Protein AF-A0A226WSX1-F1 (afdb_monomer)

Nearest PDB structures (foldseek):
  6ww6-assembly1_A  TM=8.536E-01  e=4.741E-02  Enterococcus faecalis
  3kto-assembly1_A  TM=7.446E-01  e=3.854E-02  Paraglaciecola sp. T6c
  4qpj-assembly2_C  TM=8.895E-01  e=4.313E-01  Brucella abortus 2308
  8tfm-assembly1_B  TM=9.029E-01  e=6.090E-01  Flavobacterium johnsoniae UW101
  6ont-assembly1_A-2  TM=7.739E-01  e=6.090E-01  Francisella tularensis subsp. novicida U112

Solvent-accessible surface area (backbone atoms only — not comparable to full-atom values): 3616 Å² total; per-residue (Å²): 106,69,69,57,38,47,75,72,69,46,88,65,78,45,76,44,75,38,78,72,84,45,73,70,56,49,52,56,40,53,76,68,73,38,80,45,76,42,56,54,90,65,55,70,67,60,52,49,53,52,50,25,58,59,70,75,44,130

Organism: Caballeronia sordidicola (NCBI:txid196367)

Secondary structure (DSSP, 8-state):
-HHHHHHTT-----EEEESS--HHHHHHHHTTT-SEEEESSPPHHHHHHHHHHHTT--

pLDDT: mean 84.37, std 4.72, range [69.19, 91.12]

Sequence (58 aa):
MHDRLLALGYAIPTIFTTAFPTADLEAKIQAKGALTLLEKPGDAATVERLLNLALGRP

Radius of gyration: 11.89 Å; Cα contacts (8 Å, |Δi|>4): 57; chains: 1; bounding box: 26×29×24 Å

InterPro domains:
  IPR011006 CheY-like superfamily [SSF52172] (4-56)

Foldseek 3Di:
DLVVCVVVVHPAADEAEDCDDDPVVQVVCVVSVHQGYAHPPHDPVRVVVSVCVRVVHD

Mean predicted aligned error: 4.82 Å

Structure (mmCIF, N/CA/C/O backbone):
data_AF-A0A226WSX1-F1
#
_entry.id   AF-A0A226WSX1-F1
#
loop_
_atom_site.group_PDB
_atom_site.id
_atom_site.type_symbol
_atom_site.label_atom_id
_atom_site.label_alt_id
_atom_site.label_comp_id
_atom_site.label_asym_id
_atom_site.label_entity_id
_atom_site.label_seq_id
_atom_site.pdbx_PDB_ins_code
_atom_site.Cartn_x
_atom_site.Cartn_y
_atom_site.Cartn_z
_atom_site.occupancy
_atom_site.B_iso_or_equiv
_atom_site.auth_seq_id
_atom_site.auth_comp_id
_atom_site.auth_asym_id
_atom_site.auth_atom_id
_atom_site.pdbx_PDB_model_num
ATOM 1 N N . MET A 1 1 ? -8.095 7.629 -1.006 1.00 82.88 1 MET A N 1
ATOM 2 C CA . MET A 1 1 ? -8.625 6.253 -1.132 1.00 82.88 1 MET A CA 1
ATOM 3 C C . MET A 1 1 ? -8.299 5.418 0.094 1.00 82.88 1 MET A C 1
ATOM 5 O O . MET A 1 1 ? -9.241 5.050 0.771 1.00 82.88 1 MET A O 1
ATOM 9 N N . HIS A 1 2 ? -7.026 5.201 0.441 1.00 83.88 2 HIS A N 1
ATOM 10 C CA . HIS A 1 2 ? -6.645 4.499 1.678 1.00 83.88 2 HIS A CA 1
ATOM 11 C C . HIS A 1 2 ? -7.313 5.070 2.943 1.00 83.88 2 HIS A C 1
ATOM 13 O O . HIS A 1 2 ? -8.025 4.346 3.625 1.00 83.88 2 HIS A O 1
ATOM 19 N N . ASP A 1 3 ? -7.235 6.387 3.167 1.00 85.44 3 ASP A N 1
ATOM 20 C CA . ASP A 1 3 ? -7.900 7.034 4.314 1.00 85.44 3 ASP A CA 1
ATOM 21 C C . ASP A 1 3 ? -9.420 6.784 4.345 1.00 85.44 3 ASP A C 1
ATOM 23 O O . ASP A 1 3 ? -10.022 6.684 5.408 1.00 85.44 3 ASP A O 1
ATOM 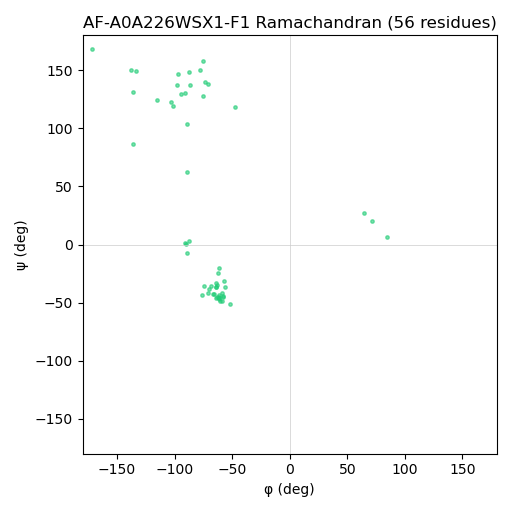27 N N . ARG A 1 4 ? -10.052 6.644 3.169 1.00 87.50 4 ARG A N 1
ATOM 28 C CA . ARG A 1 4 ? -11.484 6.336 3.054 1.00 87.50 4 ARG A CA 1
ATOM 29 C C . ARG A 1 4 ? -11.777 4.874 3.391 1.00 87.50 4 ARG A C 1
ATOM 31 O O . ARG A 1 4 ? -12.819 4.609 3.971 1.00 87.50 4 ARG A O 1
ATOM 38 N N . LEU A 1 5 ? -10.885 3.943 3.046 1.00 87.62 5 LEU A N 1
ATOM 39 C CA . LEU A 1 5 ? -10.999 2.540 3.457 1.00 87.62 5 LEU A CA 1
ATOM 40 C C . LEU A 1 5 ? -10.889 2.424 4.981 1.00 87.62 5 LEU A C 1
ATOM 42 O O . LEU A 1 5 ? -11.755 1.810 5.598 1.00 87.62 5 LEU A O 1
ATOM 46 N N . LEU A 1 6 ? -9.913 3.110 5.583 1.00 87.75 6 LEU A N 1
ATOM 47 C CA . LEU A 1 6 ? -9.761 3.166 7.038 1.00 87.75 6 LEU A CA 1
ATOM 48 C C . LEU A 1 6 ? -10.979 3.793 7.726 1.00 87.75 6 LEU A C 1
ATOM 50 O O . LEU A 1 6 ? -11.488 3.230 8.690 1.00 87.75 6 LEU A O 1
ATOM 54 N N . ALA A 1 7 ? -11.493 4.913 7.209 1.00 88.88 7 ALA A N 1
ATOM 55 C CA . ALA A 1 7 ? -12.684 5.570 7.755 1.00 88.88 7 ALA A CA 1
ATOM 56 C C . ALA A 1 7 ? -13.947 4.691 7.688 1.00 88.88 7 ALA A C 1
ATOM 58 O O . ALA A 1 7 ? -14.868 4.876 8.478 1.00 88.88 7 ALA A O 1
ATOM 59 N N . LEU A 1 8 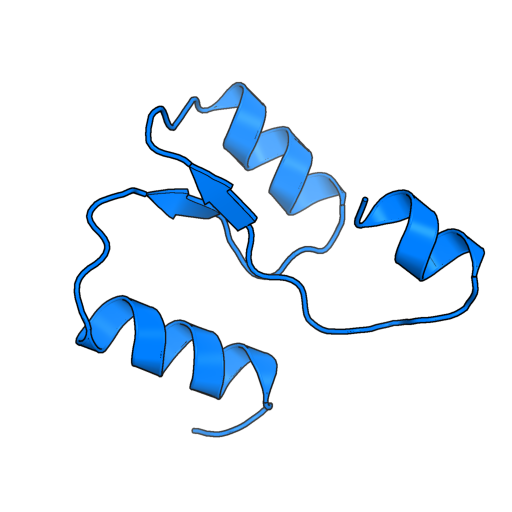? -13.990 3.730 6.761 1.00 90.94 8 LEU A N 1
ATOM 60 C CA . LEU A 1 8 ? -15.054 2.731 6.646 1.00 90.94 8 LEU A CA 1
ATOM 61 C C . LEU A 1 8 ? -14.800 1.475 7.505 1.00 90.94 8 LEU A C 1
ATOM 63 O O . LEU A 1 8 ? -15.589 0.536 7.445 1.00 90.94 8 LEU A O 1
ATOM 67 N N . GLY A 1 9 ? -13.721 1.442 8.294 1.00 89.69 9 GLY A N 1
ATOM 68 C CA . GLY A 1 9 ? -13.350 0.314 9.155 1.00 89.69 9 GLY A CA 1
ATOM 69 C C . GLY A 1 9 ? -12.561 -0.796 8.453 1.00 89.69 9 GLY A C 1
ATOM 70 O O . GLY A 1 9 ? -12.288 -1.830 9.059 1.00 89.69 9 GLY A O 1
ATOM 71 N N . TYR A 1 10 ? -12.167 -0.606 7.191 1.00 86.12 10 TYR A N 1
ATOM 72 C CA . TYR A 1 10 ? -11.394 -1.591 6.440 1.00 86.12 10 TYR A CA 1
ATOM 73 C C . TYR A 1 10 ? -9.889 -1.385 6.642 1.00 86.12 10 TYR A C 1
ATOM 75 O O . TYR A 1 10 ? -9.276 -0.515 6.022 1.00 86.12 10 TYR A O 1
ATOM 83 N N . ALA A 1 11 ? -9.277 -2.239 7.462 1.00 83.31 11 ALA A N 1
ATOM 84 C CA . ALA A 1 11 ? -7.829 -2.301 7.663 1.00 83.31 11 ALA A CA 1
ATOM 85 C C . ALA A 1 11 ? -7.162 -3.255 6.652 1.00 83.31 11 ALA A C 1
ATOM 87 O O . ALA A 1 11 ? -6.603 -4.286 7.017 1.00 83.31 11 ALA A O 1
ATOM 88 N N . ILE A 1 12 ? -7.273 -2.937 5.358 1.00 84.50 12 ILE A N 1
ATOM 89 C CA . ILE A 1 12 ? -6.729 -3.777 4.280 1.00 84.50 12 ILE A CA 1
ATOM 90 C C . ILE A 1 12 ? -5.287 -3.340 3.958 1.00 84.50 12 ILE A C 1
ATOM 92 O O . ILE A 1 12 ? -5.059 -2.149 3.701 1.00 84.50 12 ILE A O 1
ATOM 96 N N . PRO A 1 13 ? -4.325 -4.279 3.891 1.00 84.69 13 PRO A N 1
ATOM 97 C CA . PRO A 1 13 ? -2.986 -4.033 3.363 1.00 84.69 13 PRO A CA 1
ATOM 98 C C . PRO A 1 13 ? -3.038 -3.298 2.016 1.00 84.69 13 PRO A C 1
ATOM 100 O O . PRO A 1 13 ? -3.613 -3.788 1.046 1.00 84.69 13 PRO A O 1
ATOM 103 N N . THR A 1 14 ? -2.469 -2.092 1.955 1.00 87.50 14 THR A N 1
ATOM 104 C CA . THR A 1 14 ? -2.506 -1.247 0.752 1.00 87.50 14 THR A CA 1
ATOM 105 C C . THR A 1 14 ? -1.093 -1.048 0.207 1.00 87.50 14 THR A C 1
ATOM 107 O O . THR A 1 14 ? -0.221 -0.548 0.919 1.00 87.50 14 THR A O 1
ATOM 110 N N . ILE A 1 15 ? -0.887 -1.398 -1.066 1.00 87.62 15 ILE A N 1
ATOM 111 C CA . ILE A 1 15 ? 0.327 -1.091 -1.834 1.00 87.62 15 ILE A CA 1
ATOM 112 C C . ILE A 1 15 ? -0.010 0.071 -2.767 1.00 87.62 15 ILE A C 1
ATOM 114 O O . ILE A 1 15 ? -0.947 -0.014 -3.563 1.00 87.62 15 ILE A O 1
ATOM 118 N N . PHE A 1 16 ? 0.730 1.170 -2.664 1.00 87.50 16 PHE A N 1
ATOM 119 C CA . PHE A 1 16 ? 0.575 2.301 -3.574 1.00 87.50 16 PHE A CA 1
ATOM 120 C C . PHE A 1 16 ? 1.449 2.103 -4.801 1.00 87.50 16 PHE A C 1
ATOM 122 O O . PHE A 1 16 ? 2.517 1.516 -4.710 1.00 87.50 16 PHE A O 1
ATOM 129 N N . THR A 1 17 ? 1.027 2.606 -5.958 1.00 86.50 17 THR A N 1
ATOM 130 C CA . THR A 1 17 ? 1.815 2.487 -7.188 1.00 86.50 17 THR A CA 1
ATOM 131 C C . THR A 1 17 ? 1.830 3.811 -7.943 1.00 86.50 17 THR A C 1
ATOM 133 O O . THR A 1 17 ? 0.769 4.399 -8.155 1.00 86.50 17 THR A O 1
ATOM 136 N N . THR A 1 18 ? 3.006 4.279 -8.367 1.00 86.12 18 THR A N 1
ATOM 137 C CA . THR A 1 18 ? 3.183 5.550 -9.095 1.00 86.12 18 THR A CA 1
ATOM 138 C C . THR A 1 18 ? 4.174 5.405 -10.246 1.00 86.12 18 THR A C 1
ATOM 140 O O . THR A 1 18 ? 5.099 4.611 -10.163 1.00 86.12 18 THR A O 1
ATOM 143 N N . ALA A 1 19 ? 4.000 6.187 -11.312 1.00 85.50 19 ALA A N 1
ATOM 144 C CA . ALA A 1 19 ? 5.003 6.338 -12.376 1.00 85.50 19 ALA A CA 1
ATOM 145 C C . ALA A 1 19 ? 5.998 7.483 -12.100 1.00 85.50 19 ALA A C 1
ATOM 147 O O . ALA A 1 19 ? 6.949 7.663 -12.848 1.00 85.50 19 ALA A O 1
ATOM 148 N N . PHE A 1 20 ? 5.761 8.270 -11.047 1.00 83.50 20 PHE A N 1
ATOM 149 C CA . PHE A 1 20 ? 6.595 9.404 -10.655 1.00 83.50 20 PHE A CA 1
ATOM 150 C C . PHE A 1 20 ? 6.788 9.361 -9.139 1.00 83.50 20 PHE A C 1
ATOM 152 O O . PHE A 1 20 ? 5.963 9.914 -8.399 1.00 83.50 20 PHE A O 1
ATOM 159 N N . PRO A 1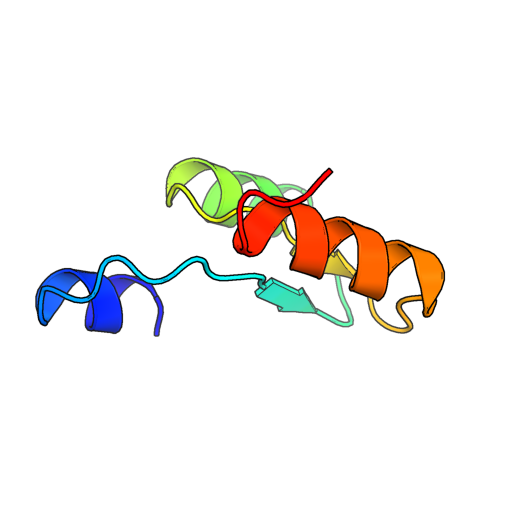 21 ? 7.792 8.623 -8.645 1.00 82.38 21 PRO A N 1
ATOM 160 C CA . PRO A 1 21 ? 8.113 8.632 -7.230 1.00 82.38 21 PRO A CA 1
ATOM 161 C C . PRO A 1 21 ? 8.741 9.977 -6.862 1.00 82.38 21 PRO A C 1
ATOM 163 O O . PRO A 1 21 ? 9.557 10.538 -7.590 1.00 82.38 21 PRO A O 1
ATOM 166 N N . THR A 1 22 ? 8.342 10.511 -5.714 1.00 85.31 22 THR A N 1
ATOM 167 C CA . THR A 1 22 ? 9.013 11.645 -5.080 1.00 85.31 22 THR A CA 1
ATOM 168 C C . THR A 1 22 ? 9.196 11.322 -3.605 1.00 85.31 22 THR A C 1
ATOM 170 O O . THR A 1 22 ? 8.357 10.637 -3.016 1.00 85.31 22 THR A O 1
ATOM 173 N N . ALA A 1 23 ? 10.263 11.837 -2.993 1.00 84.12 23 ALA A N 1
ATOM 174 C CA . ALA A 1 23 ? 10.526 11.628 -1.567 1.00 84.12 23 ALA A CA 1
ATOM 175 C C . ALA A 1 23 ? 9.344 12.090 -0.690 1.00 84.12 23 ALA A C 1
ATOM 177 O O . ALA A 1 23 ? 8.966 11.417 0.267 1.00 84.12 23 ALA A O 1
ATOM 178 N N . ASP A 1 24 ? 8.683 13.186 -1.075 1.00 86.06 24 ASP A N 1
ATOM 179 C CA . ASP A 1 24 ? 7.477 13.678 -0.400 1.00 86.06 24 ASP A CA 1
ATOM 180 C C . ASP A 1 24 ? 6.296 12.704 -0.505 1.00 86.06 24 ASP A C 1
ATOM 182 O O . ASP A 1 24 ? 5.490 12.588 0.423 1.00 86.06 24 ASP A O 1
ATOM 186 N N . LEU A 1 25 ? 6.154 12.021 -1.644 1.00 84.31 25 LEU A N 1
ATOM 187 C CA . LEU A 1 25 ? 5.105 11.027 -1.850 1.00 84.31 25 LEU A CA 1
ATOM 188 C C . LEU A 1 25 ? 5.379 9.769 -1.021 1.00 84.31 25 LEU A C 1
ATOM 190 O O . LEU A 1 25 ? 4.458 9.262 -0.382 1.00 84.31 25 LEU A O 1
ATOM 194 N N . GLU A 1 26 ? 6.628 9.307 -0.969 1.00 83.25 26 GLU A N 1
ATOM 195 C CA . GLU A 1 26 ? 7.032 8.190 -0.109 1.00 83.25 26 GLU A CA 1
ATOM 196 C C . GLU A 1 26 ? 6.797 8.497 1.369 1.00 83.25 26 GLU A C 1
ATOM 198 O O . GLU A 1 26 ? 6.139 7.715 2.056 1.00 83.25 26 GLU A O 1
ATOM 203 N N . ALA A 1 27 ? 7.235 9.665 1.846 1.00 84.56 27 ALA A N 1
ATOM 204 C CA . ALA A 1 27 ? 7.042 10.083 3.233 1.00 84.56 27 ALA A CA 1
ATOM 205 C C . ALA A 1 27 ? 5.552 10.128 3.616 1.00 84.56 27 ALA A C 1
ATOM 207 O O . ALA A 1 27 ? 5.161 9.650 4.683 1.00 84.56 27 ALA A O 1
ATOM 208 N N . LYS A 1 28 ? 4.693 10.636 2.721 1.00 84.75 28 LYS A N 1
ATOM 209 C CA . LYS A 1 28 ? 3.233 10.656 2.922 1.00 84.75 28 LYS A CA 1
ATOM 210 C C . LYS A 1 28 ? 2.622 9.261 3.001 1.00 84.75 28 LYS A C 1
ATOM 212 O O . LYS A 1 28 ? 1.651 9.074 3.729 1.00 84.75 28 LYS A O 1
ATOM 217 N N . ILE A 1 29 ? 3.132 8.307 2.231 1.00 84.94 29 ILE A N 1
ATOM 218 C CA . ILE A 1 29 ? 2.617 6.934 2.189 1.00 84.94 29 ILE A CA 1
ATOM 219 C C . ILE A 1 29 ? 3.057 6.159 3.433 1.00 84.94 29 ILE A C 1
ATOM 221 O O . ILE A 1 29 ? 2.225 5.506 4.062 1.00 84.94 29 ILE A O 1
ATOM 225 N N . GLN A 1 30 ? 4.318 6.308 3.838 1.00 81.12 30 GLN A N 1
ATOM 226 C CA . GLN A 1 30 ? 4.852 5.713 5.066 1.00 81.12 30 GLN A CA 1
ATOM 227 C C . GLN A 1 30 ? 4.116 6.229 6.309 1.00 81.12 30 GLN A C 1
ATOM 229 O O . GLN A 1 30 ? 3.692 5.444 7.154 1.00 81.12 30 GLN A O 1
ATOM 234 N N . ALA A 1 31 ? 3.849 7.538 6.380 1.00 82.31 31 ALA A N 1
ATOM 235 C CA . ALA A 1 31 ? 3.095 8.140 7.483 1.00 82.31 31 ALA A CA 1
ATOM 236 C C . ALA A 1 31 ? 1.651 7.616 7.610 1.00 82.31 31 ALA A C 1
ATOM 238 O O . ALA A 1 31 ? 1.043 7.735 8.671 1.00 82.31 31 ALA A O 1
ATOM 239 N N . LYS A 1 32 ? 1.092 7.039 6.540 1.00 77.12 32 LYS A N 1
ATOM 240 C CA . LYS A 1 32 ? -0.266 6.479 6.515 1.00 77.12 32 LYS A CA 1
ATOM 241 C C . LYS A 1 32 ? -0.322 4.999 6.895 1.00 77.12 32 LYS A C 1
ATOM 243 O O . LYS A 1 32 ? -1.404 4.427 6.887 1.00 77.12 32 LYS A O 1
ATOM 248 N N . GLY A 1 33 ? 0.812 4.376 7.225 1.00 72.00 33 GLY A N 1
ATOM 249 C CA . GLY A 1 33 ? 0.865 2.951 7.567 1.00 72.00 33 GLY A CA 1
ATOM 250 C C . GLY A 1 33 ? 0.645 2.029 6.364 1.00 72.00 33 GLY A C 1
ATOM 251 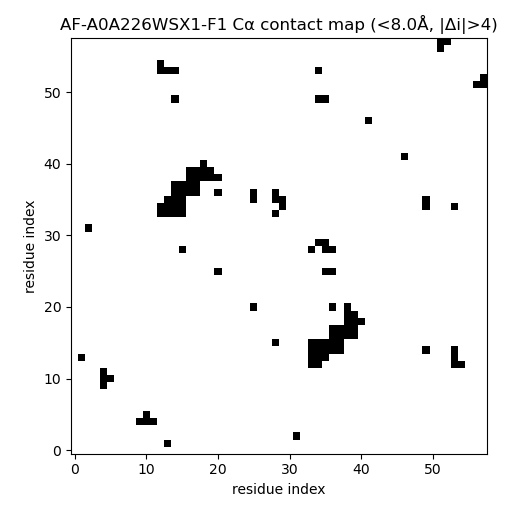O O . GLY A 1 33 ? 0.260 0.873 6.527 1.00 72.00 33 GLY A O 1
ATOM 252 N N . ALA A 1 34 ? 0.853 2.536 5.149 1.00 75.00 34 ALA A N 1
ATOM 253 C CA . ALA A 1 34 ? 0.815 1.717 3.949 1.00 75.00 34 ALA A CA 1
ATOM 254 C C . ALA A 1 34 ? 2.116 0.922 3.797 1.00 75.00 34 ALA A C 1
ATOM 256 O O . ALA A 1 34 ? 3.177 1.378 4.211 1.00 75.00 34 ALA A O 1
ATOM 257 N N . LEU A 1 35 ? 2.036 -0.253 3.170 1.00 69.19 35 LEU A N 1
ATOM 258 C CA . LEU A 1 35 ? 3.165 -1.186 3.106 1.00 69.19 35 LEU A CA 1
ATOM 259 C C . LEU A 1 35 ? 4.336 -0.656 2.277 1.00 69.19 35 LEU A C 1
ATOM 261 O O . LEU A 1 35 ? 5.479 -0.822 2.686 1.00 69.19 35 LEU A O 1
ATOM 265 N N . THR A 1 36 ? 4.067 -0.041 1.119 1.00 78.31 36 THR A N 1
ATOM 266 C CA . THR A 1 36 ? 5.099 0.623 0.307 1.00 78.31 36 THR A CA 1
ATOM 267 C C . THR A 1 36 ? 4.505 1.424 -0.858 1.00 78.31 36 THR A C 1
ATOM 269 O O . THR A 1 36 ? 3.335 1.249 -1.225 1.00 78.31 36 THR A O 1
ATOM 272 N N . LEU A 1 37 ? 5.356 2.238 -1.490 1.00 82.06 37 LEU A N 1
ATOM 273 C CA . LEU A 1 37 ? 5.191 2.753 -2.847 1.00 82.06 37 LEU A CA 1
ATOM 274 C C . LEU A 1 37 ? 5.933 1.840 -3.841 1.00 82.06 37 LEU A C 1
ATOM 276 O O . LEU A 1 37 ? 7.100 1.521 -3.644 1.00 82.06 37 LEU A O 1
ATOM 280 N N . LEU A 1 38 ? 5.248 1.411 -4.896 1.00 84.69 38 LEU A N 1
ATOM 281 C CA . LEU A 1 38 ? 5.796 0.676 -6.032 1.00 84.69 38 LEU A CA 1
ATOM 282 C C . LEU A 1 38 ? 5.976 1.649 -7.203 1.00 84.69 38 LEU A C 1
ATOM 284 O O . LEU A 1 38 ? 5.002 2.241 -7.680 1.00 84.69 38 LEU A O 1
ATOM 288 N N . GLU A 1 39 ? 7.207 1.817 -7.671 1.00 83.94 39 GLU A N 1
ATOM 289 C CA . GLU A 1 39 ? 7.490 2.563 -8.895 1.00 83.94 39 GLU A CA 1
ATOM 290 C C . GLU A 1 39 ? 7.078 1.745 -10.127 1.00 83.94 39 GLU A C 1
ATOM 292 O O . GLU A 1 39 ? 7.241 0.525 -10.170 1.00 83.94 39 GLU A O 1
ATOM 297 N N . LYS A 1 40 ? 6.500 2.412 -11.129 1.00 79.31 40 LYS A N 1
ATOM 298 C CA . LYS A 1 40 ? 6.195 1.828 -12.435 1.00 79.31 40 LYS A CA 1
ATOM 299 C C . LYS A 1 40 ? 7.285 2.178 -13.451 1.00 79.31 40 LYS A C 1
ATOM 301 O O . LYS A 1 40 ? 7.607 3.356 -13.571 1.00 79.31 40 LYS A O 1
ATOM 306 N N . PRO A 1 41 ? 7.719 1.212 -14.280 1.00 80.12 41 PRO A N 1
ATOM 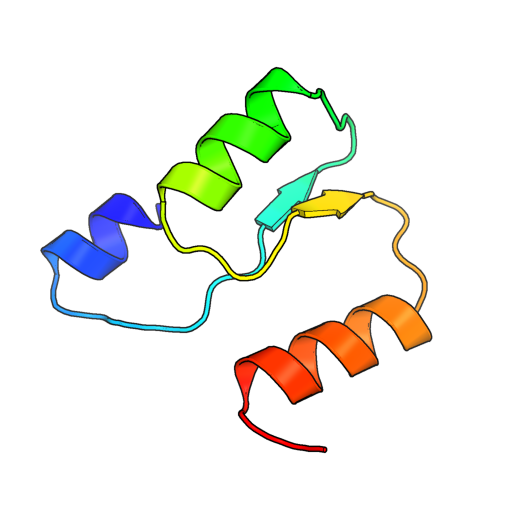307 C CA . PRO A 1 41 ? 7.288 -0.188 -14.298 1.00 80.12 41 PRO A CA 1
ATOM 308 C C . PRO A 1 41 ? 7.905 -0.983 -13.137 1.00 80.12 41 PRO A C 1
ATOM 310 O O . PRO A 1 41 ? 9.115 -0.979 -12.951 1.00 80.12 41 PRO A O 1
ATOM 313 N N . GLY A 1 42 ? 7.061 -1.679 -12.376 1.00 77.06 42 GLY A N 1
ATOM 314 C CA . GLY A 1 42 ? 7.521 -2.591 -11.332 1.00 77.06 42 GLY A CA 1
ATOM 315 C C . GLY A 1 42 ? 7.794 -3.963 -11.934 1.00 77.06 42 GLY A C 1
ATOM 316 O O . GLY A 1 42 ? 7.004 -4.439 -12.753 1.00 77.06 42 GLY A O 1
ATOM 317 N N . ASP A 1 43 ? 8.894 -4.602 -11.544 1.00 86.94 43 ASP A N 1
ATOM 318 C CA . ASP A 1 43 ? 9.181 -5.975 -11.944 1.00 86.94 43 ASP A CA 1
ATOM 319 C C . ASP A 1 43 ? 8.308 -6.984 -11.172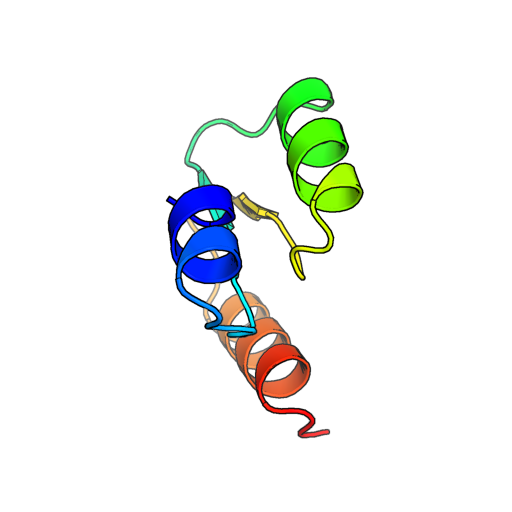 1.00 86.94 43 ASP A C 1
ATOM 321 O O . ASP A 1 43 ? 7.786 -6.704 -10.087 1.00 86.94 43 ASP A O 1
ATOM 325 N N . ALA A 1 44 ? 8.137 -8.177 -11.746 1.00 86.94 44 ALA A N 1
ATOM 326 C CA . ALA A 1 44 ? 7.268 -9.206 -11.182 1.00 86.94 44 ALA A CA 1
ATOM 327 C C . ALA A 1 44 ? 7.739 -9.703 -9.804 1.00 86.94 44 ALA A C 1
ATOM 329 O O . ALA A 1 44 ? 6.897 -9.973 -8.950 1.00 86.94 44 ALA A O 1
ATOM 330 N N . ALA A 1 45 ? 9.053 -9.773 -9.566 1.00 88.81 45 ALA A N 1
ATOM 331 C CA . ALA A 1 45 ? 9.602 -10.250 -8.298 1.00 88.81 45 ALA A CA 1
ATOM 332 C C . ALA A 1 45 ? 9.344 -9.242 -7.169 1.00 88.81 45 ALA A C 1
ATOM 334 O O . ALA A 1 45 ? 8.985 -9.621 -6.053 1.00 88.81 45 ALA A O 1
ATOM 335 N N . THR A 1 46 ? 9.445 -7.946 -7.466 1.00 87.25 46 THR A N 1
ATOM 336 C CA . THR A 1 46 ? 9.081 -6.880 -6.534 1.00 87.25 46 THR A CA 1
ATOM 337 C C . THR A 1 46 ? 7.592 -6.932 -6.211 1.00 87.25 46 THR A C 1
ATOM 339 O O . THR A 1 46 ? 7.224 -6.867 -5.039 1.00 87.25 46 THR A O 1
ATOM 342 N N . VAL A 1 47 ? 6.722 -7.111 -7.209 1.00 88.19 47 VAL A N 1
ATOM 343 C CA . VAL A 1 47 ? 5.275 -7.255 -6.971 1.00 88.19 47 VAL A CA 1
ATOM 344 C C . VAL A 1 47 ? 4.975 -8.480 -6.104 1.00 88.19 47 VAL A C 1
ATOM 346 O O . VAL A 1 47 ? 4.241 -8.357 -5.126 1.00 88.19 47 VAL A O 1
ATOM 349 N N . GLU A 1 48 ? 5.565 -9.635 -6.409 1.00 90.94 48 GLU A N 1
ATOM 350 C CA . GLU A 1 48 ? 5.393 -10.873 -5.641 1.00 90.94 48 GLU A CA 1
ATOM 351 C C . GLU A 1 48 ? 5.817 -10.703 -4.179 1.00 90.94 48 GLU A C 1
ATOM 353 O O . GLU A 1 48 ? 5.040 -10.998 -3.269 1.00 90.94 48 GLU A O 1
ATOM 358 N N . ARG A 1 49 ? 7.002 -10.134 -3.937 1.00 87.94 49 ARG A N 1
ATOM 359 C CA . ARG A 1 49 ? 7.496 -9.860 -2.583 1.00 87.94 49 ARG A CA 1
ATOM 360 C C . ARG A 1 49 ? 6.541 -8.960 -1.801 1.00 87.94 49 ARG A C 1
ATOM 362 O O . ARG A 1 49 ? 6.274 -9.215 -0.628 1.00 87.94 49 ARG A O 1
ATOM 369 N N . LEU A 1 50 ? 6.025 -7.905 -2.428 1.00 87.75 50 LEU A N 1
ATOM 370 C CA . LEU A 1 50 ? 5.097 -6.982 -1.773 1.00 87.75 50 LEU A CA 1
ATOM 371 C C . LE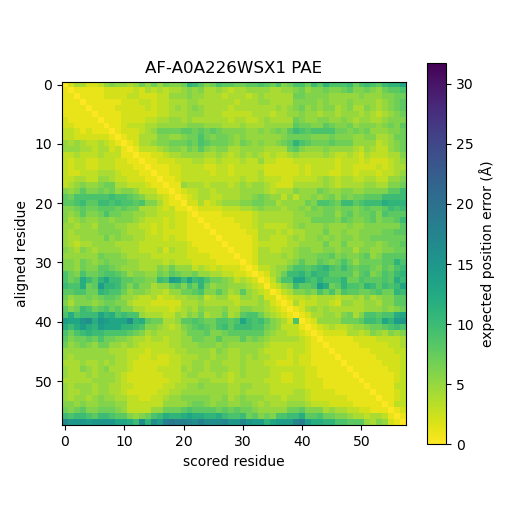U 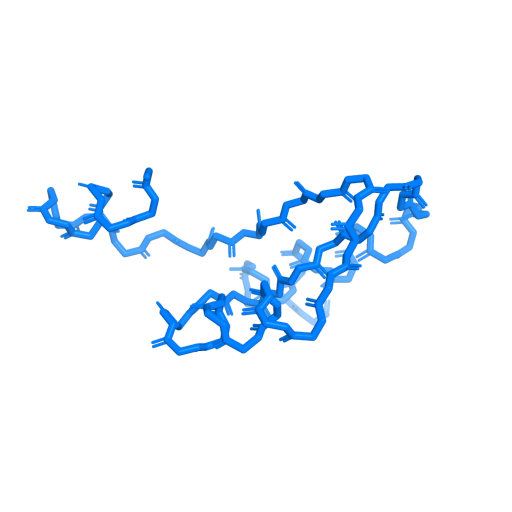A 1 50 ? 3.745 -7.632 -1.481 1.00 87.75 50 LEU A C 1
ATOM 373 O O . LEU A 1 50 ? 3.156 -7.358 -0.436 1.00 87.75 50 LEU A O 1
ATOM 377 N N . LEU A 1 51 ? 3.271 -8.513 -2.362 1.00 89.12 51 LEU A N 1
ATOM 378 C CA . LEU A 1 51 ? 2.065 -9.302 -2.125 1.00 89.12 51 LEU A CA 1
ATOM 379 C C . LEU A 1 51 ? 2.259 -10.291 -0.971 1.00 89.12 51 LEU A C 1
ATOM 381 O O . LEU A 1 51 ? 1.380 -10.385 -0.116 1.00 89.12 51 LEU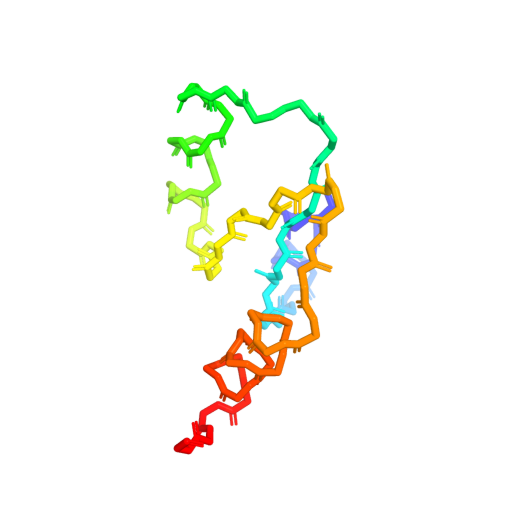 A O 1
ATOM 385 N N . ASN A 1 52 ? 3.401 -10.977 -0.897 1.00 91.12 52 ASN A N 1
ATOM 386 C CA . ASN A 1 52 ? 3.695 -11.885 0.213 1.00 91.12 52 ASN A CA 1
ATOM 387 C C . ASN A 1 52 ? 3.737 -11.130 1.546 1.00 91.12 52 ASN A C 1
ATOM 389 O O . ASN A 1 52 ? 3.039 -11.519 2.482 1.00 91.12 52 ASN A O 1
ATOM 393 N N . LEU A 1 53 ? 4.419 -9.979 1.596 1.00 87.12 53 LEU A N 1
ATOM 394 C CA . LEU A 1 53 ? 4.430 -9.103 2.772 1.00 87.12 53 LEU A CA 1
ATOM 395 C C . LEU A 1 53 ? 3.020 -8.639 3.168 1.00 87.12 53 LEU A C 1
ATOM 397 O O . LEU A 1 53 ? 2.660 -8.698 4.342 1.00 87.12 53 LEU A O 1
ATOM 401 N N . ALA A 1 54 ? 2.202 -8.224 2.198 1.00 87.50 54 ALA A N 1
ATOM 402 C CA . ALA A 1 54 ? 0.827 -7.792 2.442 1.00 87.50 54 ALA A CA 1
ATOM 403 C C . ALA A 1 54 ? -0.070 -8.913 2.984 1.00 87.50 54 ALA A C 1
ATOM 405 O O . ALA A 1 54 ? -0.973 -8.654 3.775 1.00 87.50 54 ALA A O 1
ATOM 406 N N . LEU A 1 55 ? 0.177 -10.155 2.568 1.00 87.50 55 LEU A N 1
ATOM 407 C CA . LEU A 1 55 ? -0.586 -11.332 2.978 1.00 87.50 55 LEU A CA 1
ATOM 408 C C . LEU A 1 55 ? -0.018 -12.017 4.232 1.00 87.50 55 LEU A C 1
ATOM 410 O O . LEU A 1 55 ? -0.565 -13.039 4.646 1.00 87.50 55 LEU A O 1
ATOM 414 N N . GLY A 1 56 ? 1.065 -11.495 4.823 1.00 84.50 56 GLY A N 1
ATOM 415 C CA . GLY A 1 56 ? 1.752 -12.127 5.955 1.00 84.50 56 GLY A CA 1
ATOM 416 C C . GLY A 1 56 ? 2.384 -13.476 5.600 1.00 84.50 56 GLY A C 1
ATOM 417 O O . GLY A 1 56 ? 2.495 -14.354 6.454 1.00 84.50 56 GLY A O 1
ATOM 418 N N . ARG A 1 57 ? 2.742 -13.666 4.328 1.00 82.50 57 ARG A N 1
ATOM 419 C CA . ARG A 1 57 ? 3.390 -14.871 3.804 1.00 82.50 57 ARG A CA 1
ATOM 420 C C . ARG A 1 57 ? 4.908 -14.654 3.737 1.00 82.50 57 ARG A C 1
ATOM 422 O O . ARG A 1 57 ? 5.326 -13.515 3.522 1.00 82.50 57 ARG A O 1
ATOM 429 N N . PRO A 1 58 ? 5.712 -15.710 3.952 1.00 69.81 58 PRO A N 1
ATOM 430 C CA . PRO A 1 58 ? 7.160 -15.647 3.766 1.00 69.81 58 PRO A CA 1
ATOM 431 C C . PRO A 1 58 ? 7.548 -15.318 2.318 1.00 69.81 58 PRO A C 1
ATOM 433 O O . PRO A 1 58 ? 6.768 -15.651 1.394 1.00 69.81 58 PRO A O 1
#